Protein AF-A0A7X8WSH3-F1 (afdb_monomer_lite)

pLDDT: mean 83.94, std 14.26, range [41.41, 97.62]

Radius of gyration: 16.45 Å; chains: 1; bounding box: 31×40×49 Å

Sequence (171 aa):
MEGDFRTAYRELEAALPTQARGGSLRISLWAQAWLSRLQFVLGDWDTALDGALDGIRRAERAGIELIVALLEWTAREIQLWRGETPTDSLRPFAGTVEMRGYTAMRVPARMIRGVECKVNNDQEGGLAALMPLIETDPWTPDHASFWHWQPELIHALVAADRLDEAASLTE

Foldseek 3Di:
DPDDLVVLLVVLVVQADDVPDPDDLVSNLVSLLVNLVSCVVVVVLVSSLVSLVVSLVSCVVVVNPQSNLSSCLSNLLSCLVVVHDRDPSDDDLPPDCPPDHDLSNLVSSLSSQLSVCVSVVNLVSNLVSQVCVCVSQPDDPVDDDPDPRLVSNLVSCVSVVVNVVSVVSVD

Secondary structure (DSSP, 8-state):
----HHHHHHHHHHHS--TTS---HHHHHHHHHHHHHHHHHTT-HHHHHHHHHHHHHHHHHTT--TTHHHHHHHHHHHHHHTTPPPPTTS--STTTSTTT--HHHHHHHHHHHHHHHHHTT-HHHHHHHHTTHHHHS--BTTB--SS--HHHHHHHHHHTT-HHHHHHTT-

Structure (mmCIF, N/CA/C/O backbone):
data_AF-A0A7X8WSH3-F1
#
_entry.id   AF-A0A7X8WSH3-F1
#
loop_
_atom_site.group_PDB
_atom_site.id
_atom_site.type_symbol
_atom_site.label_atom_id
_atom_site.label_alt_id
_atom_site.label_comp_id
_atom_site.label_asym_id
_atom_site.label_entity_id
_atom_site.label_seq_id
_atom_site.pdbx_PDB_ins_code
_atom_site.Cartn_x
_atom_site.Cartn_y
_atom_site.Cartn_z
_atom_site.occupancy
_atom_site.B_iso_or_equiv
_atom_site.auth_seq_id
_atom_site.auth_comp_id
_atom_site.auth_asym_id
_atom_site.auth_atom_id
_atom_site.pdbx_PDB_model_num
ATOM 1 N N . MET A 1 1 ? 3.740 22.315 -5.244 1.00 41.41 1 MET A N 1
ATOM 2 C CA . MET A 1 1 ? 3.581 21.841 -6.633 1.00 41.41 1 MET A CA 1
ATOM 3 C C . MET A 1 1 ? 2.212 21.195 -6.688 1.00 41.41 1 MET A C 1
ATOM 5 O O . MET A 1 1 ? 2.059 20.124 -6.123 1.00 41.41 1 MET A O 1
ATOM 9 N N . GLU A 1 2 ? 1.201 21.885 -7.213 1.00 48.38 2 GLU A N 1
ATOM 10 C CA . GLU A 1 2 ? -0.112 21.261 -7.429 1.00 48.38 2 GLU A CA 1
ATOM 11 C C . GLU A 1 2 ? 0.049 20.226 -8.547 1.00 48.38 2 GLU A C 1
ATOM 13 O O . GLU A 1 2 ? 0.317 20.577 -9.695 1.00 48.38 2 GLU A O 1
ATOM 18 N N . GLY A 1 3 ? 0.014 18.944 -8.188 1.00 60.91 3 GLY A N 1
ATOM 19 C CA . GLY A 1 3 ? 0.117 17.843 -9.138 1.00 60.91 3 GLY A CA 1
ATOM 20 C C . GLY A 1 3 ? -1.269 17.427 -9.619 1.00 60.91 3 GLY A C 1
ATOM 21 O O . GLY A 1 3 ? -2.077 16.972 -8.820 1.00 60.91 3 GLY A O 1
ATOM 22 N N . ASP A 1 4 ? -1.535 17.561 -10.918 1.00 82.69 4 ASP A N 1
ATOM 23 C CA . ASP A 1 4 ? -2.703 16.956 -11.573 1.00 82.69 4 ASP A CA 1
ATOM 24 C C . ASP A 1 4 ? -2.402 15.480 -11.897 1.00 82.69 4 ASP A C 1
ATOM 26 O O . ASP A 1 4 ? -1.357 15.166 -12.485 1.00 82.69 4 ASP A O 1
ATOM 30 N N . PHE A 1 5 ? -3.329 14.577 -11.556 1.00 82.88 5 PHE A N 1
ATOM 31 C CA . PHE A 1 5 ? -3.260 13.147 -11.872 1.00 82.88 5 PHE A CA 1
ATOM 32 C C . PHE A 1 5 ? -2.984 12.881 -13.352 1.00 82.88 5 PHE A C 1
ATOM 34 O O . PHE A 1 5 ? -2.267 11.935 -13.678 1.00 82.88 5 PHE A O 1
ATOM 41 N N . ARG A 1 6 ? -3.477 13.732 -14.261 1.00 83.50 6 ARG A N 1
ATOM 42 C CA . ARG A 1 6 ? -3.213 13.587 -15.699 1.00 83.50 6 ARG A CA 1
ATOM 43 C C . ARG A 1 6 ? -1.735 13.749 -16.042 1.00 83.50 6 ARG A C 1
ATOM 45 O O . ARG A 1 6 ? -1.217 13.035 -16.900 1.00 83.50 6 ARG A O 1
ATOM 52 N N . THR A 1 7 ? -1.057 14.692 -15.393 1.00 85.94 7 THR A N 1
ATOM 53 C CA . THR A 1 7 ? 0.382 14.908 -15.580 1.00 85.94 7 THR A CA 1
ATOM 54 C C . THR A 1 7 ? 1.162 13.739 -14.992 1.00 85.94 7 THR A C 1
ATOM 56 O O . THR A 1 7 ? 2.007 13.177 -15.682 1.00 85.94 7 THR A O 1
ATOM 59 N N . ALA A 1 8 ? 0.818 13.304 -13.775 1.00 82.81 8 ALA A N 1
ATOM 60 C CA . ALA A 1 8 ? 1.446 12.142 -13.145 1.00 82.81 8 ALA A CA 1
ATOM 61 C C . ALA A 1 8 ? 1.315 10.875 -14.007 1.00 82.81 8 ALA A C 1
ATOM 63 O O . ALA A 1 8 ? 2.307 10.182 -14.224 1.00 82.81 8 ALA A O 1
ATOM 64 N N . TYR A 1 9 ? 0.124 10.618 -14.558 1.00 84.62 9 TYR A N 1
ATOM 65 C CA . TYR A 1 9 ? -0.128 9.487 -15.450 1.00 84.62 9 TYR A CA 1
ATOM 66 C C . TYR A 1 9 ? 0.818 9.502 -16.653 1.00 84.62 9 TYR A C 1
ATOM 68 O O . TYR A 1 9 ? 1.525 8.528 -16.899 1.00 84.62 9 TYR A O 1
ATOM 76 N N . ARG A 1 10 ? 0.877 10.631 -17.373 1.00 86.50 10 ARG A N 1
ATOM 77 C CA . ARG A 1 10 ? 1.703 10.769 -18.580 1.00 86.50 10 ARG A CA 1
ATOM 78 C C . ARG A 1 10 ? 3.192 10.583 -18.302 1.00 86.50 10 ARG A C 1
ATOM 80 O O . ARG A 1 10 ? 3.869 9.925 -19.085 1.00 86.50 10 ARG A O 1
ATOM 87 N N . GLU A 1 11 ? 3.699 11.162 -17.219 1.00 87.00 11 GLU A N 1
ATOM 88 C CA . GLU A 1 11 ? 5.119 11.061 -16.861 1.00 87.00 11 GLU A CA 1
ATOM 89 C C . GLU A 1 11 ? 5.502 9.630 -16.451 1.00 87.00 11 GLU A C 1
ATOM 91 O O . GLU A 1 11 ? 6.544 9.118 -16.865 1.00 87.00 11 GLU A O 1
ATOM 96 N N . LEU A 1 12 ? 4.642 8.947 -15.688 1.00 83.19 12 LEU A N 1
ATOM 97 C CA . LEU A 1 12 ? 4.868 7.560 -15.279 1.00 83.19 12 LEU A CA 1
ATOM 98 C C . LEU A 1 12 ? 4.783 6.593 -16.464 1.00 83.19 12 LEU A C 1
ATOM 100 O O . LEU A 1 12 ? 5.650 5.733 -16.616 1.00 83.19 12 LEU A O 1
ATOM 104 N N . GLU A 1 13 ? 3.786 6.762 -17.331 1.00 84.25 13 GLU A N 1
ATOM 105 C CA . GLU A 1 13 ? 3.637 5.973 -18.556 1.00 84.25 13 GLU A CA 1
ATOM 106 C C . GLU A 1 13 ? 4.843 6.160 -19.490 1.00 84.25 13 GLU A C 1
ATOM 108 O O . GLU A 1 13 ? 5.386 5.185 -20.008 1.00 84.25 13 GLU A O 1
ATOM 113 N N . ALA A 1 14 ? 5.344 7.392 -19.639 1.00 83.00 14 ALA A N 1
ATOM 114 C CA . ALA A 1 14 ? 6.527 7.684 -20.448 1.00 83.00 14 ALA A CA 1
ATOM 115 C C . ALA A 1 14 ? 7.826 7.058 -19.900 1.00 83.00 14 ALA A C 1
ATOM 117 O O . ALA A 1 14 ? 8.765 6.823 -20.667 1.00 83.00 14 ALA A O 1
ATOM 118 N N . ALA A 1 15 ? 7.893 6.789 -18.592 1.00 80.44 15 ALA A N 1
ATOM 119 C CA . ALA A 1 15 ? 9.028 6.141 -17.934 1.00 80.44 15 ALA A CA 1
ATOM 120 C C . ALA A 1 15 ? 9.000 4.601 -18.031 1.00 80.44 15 ALA A C 1
ATOM 122 O O . ALA A 1 15 ? 9.997 3.933 -17.706 1.00 80.44 15 ALA A O 1
ATOM 123 N N . LEU A 1 16 ? 7.895 4.014 -18.503 1.00 80.00 16 LEU A N 1
ATOM 124 C CA . LEU A 1 16 ? 7.860 2.600 -18.856 1.00 80.00 16 LEU A CA 1
ATOM 125 C C . LEU A 1 16 ? 8.790 2.330 -20.048 1.00 80.00 16 LEU A C 1
ATOM 127 O O . LEU A 1 16 ? 8.992 3.194 -20.907 1.00 80.00 16 LEU A O 1
ATOM 131 N N . PRO A 1 17 ? 9.400 1.135 -20.127 1.00 66.06 17 PRO A N 1
ATOM 132 C CA . PRO A 1 17 ? 10.312 0.839 -21.209 1.00 66.06 17 PRO A CA 1
ATOM 133 C C . PRO A 1 17 ? 9.498 0.720 -22.493 1.00 66.06 17 PRO A C 1
ATOM 135 O O . PRO A 1 17 ? 8.799 -0.264 -22.722 1.00 66.06 17 PRO A O 1
ATOM 138 N N . THR A 1 18 ? 9.630 1.709 -23.368 1.00 57.66 18 THR A N 1
ATOM 139 C CA . THR A 1 18 ? 9.356 1.503 -24.786 1.00 57.66 18 THR A CA 1
ATOM 140 C C . THR A 1 18 ? 10.467 0.604 -25.320 1.00 57.66 18 THR A C 1
ATOM 142 O O . THR A 1 18 ? 11.644 0.869 -25.075 1.00 57.66 18 THR A O 1
ATOM 145 N N . GLN A 1 19 ? 10.116 -0.471 -26.035 1.00 50.12 19 GLN A N 1
ATOM 146 C CA . GLN A 1 19 ? 11.048 -1.516 -26.506 1.00 50.12 19 GLN A CA 1
ATOM 147 C C . GLN A 1 19 ? 12.284 -0.995 -27.282 1.00 50.12 19 GLN A C 1
ATOM 149 O O . GLN A 1 19 ? 13.220 -1.747 -27.528 1.00 50.12 19 GLN A O 1
ATOM 154 N N . ALA A 1 20 ? 12.314 0.291 -27.645 1.00 50.66 20 ALA A N 1
ATOM 155 C CA . ALA A 1 20 ? 13.386 0.953 -28.378 1.00 50.66 20 ALA A CA 1
ATOM 156 C C . ALA A 1 20 ? 14.474 1.629 -27.513 1.00 50.66 20 ALA A C 1
ATOM 158 O O . ALA A 1 20 ? 15.491 2.053 -28.061 1.00 50.66 20 ALA A O 1
ATOM 159 N N . ARG A 1 21 ? 14.301 1.783 -26.193 1.00 53.81 21 ARG A N 1
ATOM 160 C CA . ARG A 1 21 ? 15.271 2.500 -25.341 1.00 53.81 21 ARG A CA 1
ATOM 161 C C . ARG A 1 21 ? 15.810 1.573 -24.258 1.00 53.81 21 ARG A C 1
ATOM 163 O O . ARG A 1 21 ? 15.058 1.127 -23.400 1.00 53.81 21 ARG A O 1
ATOM 170 N N . GLY A 1 22 ? 17.116 1.300 -24.293 1.00 56.16 22 GLY A N 1
ATOM 171 C CA . GLY A 1 22 ? 17.851 0.542 -23.271 1.00 56.16 22 GLY A CA 1
ATOM 172 C C . GLY A 1 22 ? 17.875 1.256 -21.914 1.00 56.16 22 GLY A C 1
ATOM 173 O O . GLY A 1 22 ? 18.902 1.787 -21.505 1.00 56.16 22 GLY A O 1
ATOM 174 N N . GLY A 1 23 ? 16.720 1.323 -21.251 1.00 69.88 23 GLY A N 1
ATOM 175 C CA . GLY A 1 23 ? 16.517 1.977 -19.965 1.00 69.88 23 GLY A CA 1
ATOM 176 C C . GLY A 1 23 ? 16.807 1.068 -18.770 1.00 69.88 23 GLY A C 1
ATOM 177 O O . GLY A 1 23 ? 16.869 -0.156 -18.875 1.00 69.88 23 GLY A O 1
ATOM 178 N N . SER A 1 24 ? 16.966 1.686 -17.598 1.00 86.00 24 SER A N 1
ATOM 179 C CA . SER A 1 24 ? 17.120 0.968 -16.331 1.00 86.00 24 SER A CA 1
ATOM 180 C C . SER A 1 24 ? 15.820 0.256 -15.962 1.00 86.00 24 SER A C 1
ATOM 182 O O . SER A 1 24 ? 14.828 0.907 -15.632 1.00 86.00 24 SER A O 1
ATOM 184 N N . LEU A 1 25 ? 15.849 -1.081 -15.928 1.00 88.50 25 LEU A N 1
ATOM 185 C CA . LEU A 1 25 ? 14.708 -1.894 -15.498 1.00 88.50 25 LEU A CA 1
ATOM 186 C C . LEU A 1 25 ? 14.182 -1.467 -14.118 1.00 88.50 25 LEU A C 1
ATOM 188 O O . LEU A 1 25 ? 12.974 -1.423 -13.922 1.00 88.50 25 LEU A O 1
ATOM 192 N N . ARG A 1 26 ? 15.062 -1.080 -13.183 1.00 88.62 26 ARG A N 1
ATOM 193 C CA . ARG A 1 26 ? 14.649 -0.587 -11.856 1.00 88.62 26 ARG A CA 1
ATOM 194 C C . ARG A 1 26 ? 13.810 0.689 -11.934 1.00 88.62 26 ARG A C 1
ATOM 196 O O . ARG A 1 26 ? 12.823 0.788 -11.217 1.00 88.62 26 ARG A O 1
ATOM 203 N N . ILE A 1 27 ? 14.183 1.637 -12.799 1.00 88.69 27 ILE A N 1
ATOM 204 C CA . ILE A 1 27 ? 13.420 2.885 -12.987 1.00 88.69 27 ILE A CA 1
ATOM 205 C C . ILE A 1 27 ? 12.049 2.557 -13.574 1.00 88.69 27 ILE A C 1
ATOM 207 O O . ILE A 1 27 ? 11.034 3.022 -13.069 1.00 88.69 27 ILE A O 1
ATOM 211 N N . SER A 1 28 ? 12.014 1.694 -14.587 1.00 91.00 28 SER A N 1
ATOM 212 C CA . SER A 1 28 ? 10.761 1.260 -15.197 1.00 91.00 28 SER A CA 1
ATOM 213 C C . SER A 1 28 ? 9.847 0.505 -14.232 1.00 91.00 28 SER A C 1
ATOM 215 O O . SER A 1 28 ? 8.640 0.696 -14.279 1.00 91.00 28 SER A O 1
ATOM 217 N N . LEU A 1 29 ? 10.393 -0.332 -13.346 1.00 92.81 29 LEU A N 1
ATOM 218 C CA . LEU A 1 29 ? 9.607 -1.020 -12.316 1.00 92.81 29 LEU A CA 1
ATOM 219 C C . LEU A 1 29 ? 9.068 -0.041 -11.267 1.00 92.81 29 LEU A C 1
ATOM 221 O O . LEU A 1 29 ? 7.933 -0.190 -10.830 1.00 92.81 29 LEU A O 1
ATOM 225 N N . TRP A 1 30 ? 9.847 0.981 -10.903 1.00 93.25 30 TRP A N 1
ATOM 226 C CA . TRP A 1 30 ? 9.383 2.052 -10.020 1.00 93.25 30 TRP A CA 1
ATOM 227 C C . TRP A 1 30 ? 8.219 2.828 -10.639 1.00 93.25 30 TRP A C 1
ATOM 229 O O . TRP A 1 30 ? 7.189 3.013 -9.995 1.00 93.25 30 TRP A O 1
ATOM 239 N N . ALA A 1 31 ? 8.355 3.219 -11.908 1.00 93.50 31 ALA A N 1
ATOM 240 C CA . ALA A 1 31 ? 7.292 3.880 -12.655 1.00 93.50 31 ALA A CA 1
ATOM 241 C C . ALA A 1 31 ? 6.042 2.996 -12.770 1.00 93.50 31 ALA A C 1
ATOM 243 O O . ALA A 1 31 ? 4.943 3.467 -12.495 1.00 93.50 31 ALA A O 1
ATOM 244 N N . GLN A 1 32 ? 6.209 1.706 -13.085 1.00 95.50 32 GLN A N 1
ATOM 245 C CA . GLN A 1 32 ? 5.106 0.745 -13.158 1.00 95.50 32 GLN A CA 1
ATOM 246 C C . GLN A 1 32 ? 4.350 0.636 -11.834 1.00 95.50 32 GLN A C 1
ATOM 248 O O . GLN A 1 32 ? 3.121 0.614 -11.835 1.00 95.50 32 GLN A O 1
ATOM 253 N N . ALA A 1 33 ? 5.058 0.583 -10.707 1.00 94.88 33 ALA A N 1
ATOM 254 C CA . ALA A 1 33 ? 4.427 0.434 -9.403 1.00 94.88 33 ALA A CA 1
ATOM 255 C C . ALA A 1 33 ? 3.556 1.650 -9.043 1.00 94.88 33 ALA A C 1
ATOM 257 O O . ALA A 1 33 ? 2.399 1.490 -8.654 1.00 94.88 33 ALA A O 1
ATOM 258 N N . TRP A 1 34 ? 4.064 2.866 -9.265 1.00 95.25 34 TRP A N 1
ATOM 259 C CA . TRP A 1 34 ? 3.291 4.093 -9.044 1.00 95.25 34 TRP A CA 1
ATOM 260 C C . TRP A 1 34 ? 2.183 4.303 -10.072 1.00 95.25 34 TRP A C 1
ATOM 262 O O . TRP A 1 34 ? 1.112 4.779 -9.703 1.00 95.25 34 TRP A O 1
ATOM 272 N N . LEU A 1 35 ? 2.395 3.917 -11.334 1.00 96.00 35 LEU A N 1
ATOM 273 C CA . LEU A 1 35 ? 1.350 3.973 -12.356 1.00 96.00 35 LEU A CA 1
ATOM 274 C C . LEU A 1 35 ? 0.187 3.053 -11.989 1.00 96.00 35 LEU A C 1
ATOM 276 O O . LEU A 1 35 ? -0.961 3.478 -12.047 1.00 96.00 35 LEU A O 1
ATOM 280 N N . SER A 1 36 ? 0.494 1.838 -11.532 1.00 96.88 36 SER A N 1
ATOM 281 C CA . SER A 1 36 ? -0.518 0.883 -11.072 1.00 96.88 36 SER A CA 1
ATOM 282 C C . SER A 1 36 ? -1.289 1.453 -9.876 1.00 96.88 36 SER A C 1
ATOM 284 O O . SER A 1 36 ? -2.516 1.394 -9.845 1.00 96.88 36 SER A O 1
ATOM 286 N N . ARG A 1 37 ? -0.598 2.097 -8.920 1.00 94.94 37 ARG A N 1
ATOM 287 C CA . ARG A 1 37 ? -1.257 2.766 -7.786 1.00 94.94 37 ARG A CA 1
ATOM 288 C C . ARG A 1 37 ? -2.170 3.908 -8.235 1.00 94.94 37 ARG A C 1
ATOM 290 O O . ARG A 1 37 ? -3.271 4.049 -7.711 1.00 94.94 37 ARG A O 1
ATOM 297 N N . LEU A 1 38 ? -1.730 4.708 -9.203 1.00 95.06 38 LEU A N 1
ATOM 298 C CA . LEU A 1 38 ? -2.521 5.796 -9.770 1.00 95.06 38 LEU A CA 1
ATOM 299 C C . LEU A 1 38 ? -3.769 5.269 -10.490 1.00 95.06 38 LEU A C 1
ATOM 301 O O . LEU A 1 38 ? -4.861 5.769 -10.250 1.00 95.06 38 LEU A O 1
ATOM 305 N N . GLN A 1 39 ? -3.621 4.241 -11.325 1.00 96.25 39 GLN A N 1
ATOM 306 C CA . GLN A 1 39 ? -4.734 3.579 -12.014 1.00 96.25 39 GLN A CA 1
ATOM 307 C C . GLN A 1 39 ? -5.752 3.016 -11.016 1.00 96.25 39 GLN A C 1
ATOM 309 O O . GLN A 1 39 ? -6.949 3.242 -11.177 1.00 96.25 39 GLN A O 1
ATOM 314 N N . PHE A 1 40 ? -5.283 2.391 -9.931 1.00 95.88 40 PHE A N 1
ATOM 315 C CA . PHE A 1 40 ? -6.137 1.915 -8.842 1.00 95.88 40 PHE A CA 1
ATOM 316 C C . PHE A 1 40 ? -6.963 3.045 -8.209 1.00 95.88 40 PHE A C 1
ATOM 318 O O . PHE A 1 40 ? -8.183 2.920 -8.098 1.00 95.88 40 PHE A O 1
ATOM 325 N N . VAL A 1 41 ? -6.326 4.168 -7.852 1.00 92.94 41 VAL A N 1
ATOM 326 C CA . VAL A 1 41 ? -7.008 5.339 -7.264 1.00 92.94 41 VAL A CA 1
ATOM 327 C C . VAL A 1 41 ? -7.997 5.980 -8.247 1.00 92.94 41 VAL A C 1
ATOM 329 O O . VAL A 1 41 ? -9.041 6.474 -7.828 1.00 92.94 41 VAL A O 1
ATOM 332 N N . LEU A 1 42 ? -7.709 5.942 -9.551 1.00 94.75 42 LEU A N 1
ATOM 333 C CA . LEU A 1 42 ? -8.611 6.423 -10.606 1.00 94.75 42 LEU A CA 1
ATOM 334 C C . LEU A 1 42 ? -9.751 5.440 -10.939 1.00 94.75 42 LEU A C 1
ATOM 336 O O . LEU A 1 42 ? -10.622 5.779 -11.737 1.00 94.75 42 LEU A O 1
ATOM 340 N N . GLY A 1 43 ? -9.768 4.249 -10.331 1.00 95.81 43 GLY A N 1
ATOM 341 C CA . GLY A 1 43 ? -10.812 3.236 -10.515 1.00 95.81 43 GLY A CA 1
ATOM 342 C C . GLY A 1 43 ? -10.564 2.237 -11.650 1.00 95.81 43 GLY A C 1
ATOM 343 O O . GLY A 1 43 ? -11.392 1.357 -11.866 1.00 95.81 43 GLY A O 1
ATOM 344 N N . ASP A 1 44 ? -9.428 2.313 -12.346 1.00 96.94 44 ASP A N 1
ATOM 345 C CA . ASP A 1 44 ? -9.043 1.359 -13.393 1.00 96.94 44 ASP A CA 1
ATOM 346 C C . ASP A 1 44 ? -8.316 0.149 -12.784 1.00 96.94 44 ASP A C 1
ATOM 348 O O . ASP A 1 44 ? -7.093 0.002 -12.854 1.00 96.94 44 ASP A O 1
ATOM 352 N N . TRP A 1 45 ? -9.084 -0.689 -12.086 1.00 97.00 45 TRP A N 1
ATOM 353 C CA . TRP A 1 45 ? -8.540 -1.788 -11.285 1.00 97.00 45 TRP A CA 1
ATOM 354 C C . TRP A 1 45 ? -7.955 -2.919 -12.132 1.00 97.00 45 TRP A C 1
ATOM 356 O O . TRP A 1 45 ? -6.970 -3.521 -11.715 1.00 97.00 45 TRP A O 1
ATOM 366 N N . ASP A 1 46 ? -8.525 -3.207 -13.303 1.00 97.25 46 ASP A N 1
ATOM 367 C CA . ASP A 1 46 ? -8.011 -4.273 -14.172 1.00 97.25 46 ASP A CA 1
ATOM 368 C C . ASP A 1 46 ? -6.632 -3.904 -14.726 1.00 97.25 46 ASP A C 1
ATOM 370 O O . ASP A 1 46 ? -5.679 -4.667 -14.561 1.00 97.25 46 ASP A O 1
ATOM 374 N N . THR A 1 47 ? -6.480 -2.691 -15.270 1.00 96.88 47 THR A N 1
ATOM 375 C CA . THR A 1 47 ? -5.182 -2.217 -15.771 1.00 96.88 47 THR A CA 1
ATOM 376 C C . THR A 1 47 ? -4.152 -2.110 -14.646 1.00 96.88 47 THR A C 1
ATOM 378 O O . THR A 1 47 ? -2.995 -2.503 -14.823 1.00 96.88 47 THR A O 1
ATOM 381 N N . ALA A 1 48 ? -4.566 -1.630 -13.468 1.00 97.62 48 ALA A N 1
ATOM 382 C CA . ALA A 1 48 ? -3.702 -1.552 -12.293 1.00 97.62 48 ALA A CA 1
ATOM 383 C C . ALA A 1 48 ? -3.193 -2.932 -11.852 1.00 97.62 48 ALA A C 1
ATOM 385 O O . ALA A 1 48 ? -2.003 -3.094 -11.566 1.00 97.62 48 ALA A O 1
ATOM 386 N N . LEU A 1 49 ? -4.080 -3.930 -11.798 1.00 96.19 49 LEU A N 1
ATOM 387 C CA . LEU A 1 49 ? -3.734 -5.291 -11.399 1.00 96.19 49 LEU A CA 1
ATOM 388 C C . LEU A 1 49 ? -2.798 -5.944 -12.420 1.00 96.19 49 LEU A C 1
ATOM 390 O O . LEU A 1 49 ? -1.748 -6.465 -12.037 1.00 96.19 49 LEU A O 1
ATOM 394 N N . ASP A 1 50 ? -3.126 -5.863 -13.709 1.00 95.94 50 ASP A N 1
ATOM 395 C CA . ASP A 1 50 ? -2.304 -6.420 -14.786 1.00 95.94 50 ASP A CA 1
ATOM 396 C C . ASP A 1 50 ? -0.898 -5.810 -14.797 1.00 95.94 50 ASP A C 1
ATOM 398 O O . ASP A 1 50 ? 0.104 -6.532 -14.879 1.00 95.94 50 ASP A O 1
ATOM 402 N N . GLY A 1 51 ? -0.812 -4.485 -14.651 1.00 95.88 51 GLY A N 1
ATOM 403 C CA . GLY A 1 51 ? 0.445 -3.749 -14.590 1.00 95.88 51 GLY A CA 1
ATOM 404 C C . GLY A 1 51 ? 1.304 -4.120 -13.380 1.00 95.88 51 GLY A C 1
ATOM 405 O O . GLY A 1 51 ? 2.513 -4.342 -13.516 1.00 95.88 51 GLY A O 1
ATOM 406 N N . ALA A 1 52 ? 0.694 -4.234 -12.199 1.00 95.69 52 ALA A N 1
ATOM 407 C CA . ALA A 1 52 ? 1.391 -4.635 -10.982 1.00 95.69 52 ALA A CA 1
ATOM 408 C C . ALA A 1 52 ? 1.918 -6.076 -11.081 1.00 95.69 52 ALA A C 1
ATOM 410 O O . ALA A 1 52 ? 3.097 -6.321 -10.810 1.00 95.69 52 ALA A O 1
ATOM 411 N N . LEU A 1 53 ? 1.088 -7.021 -11.538 1.00 94.00 53 LEU A N 1
ATOM 412 C CA . LEU A 1 53 ? 1.475 -8.425 -11.711 1.00 94.00 53 LEU A CA 1
ATOM 413 C C . LEU A 1 53 ? 2.562 -8.601 -12.781 1.00 94.00 53 LEU A C 1
ATOM 415 O O . LEU A 1 53 ? 3.466 -9.422 -12.607 1.00 94.00 53 LEU A O 1
ATOM 419 N N . ASP A 1 54 ? 2.521 -7.837 -13.877 1.00 94.38 54 ASP A N 1
ATOM 420 C CA . ASP A 1 54 ? 3.609 -7.826 -14.862 1.00 94.38 54 ASP A CA 1
ATOM 421 C C . ASP A 1 54 ? 4.922 -7.312 -14.271 1.00 94.38 54 ASP A C 1
ATOM 423 O O . ASP A 1 54 ? 5.974 -7.940 -14.438 1.00 94.38 54 ASP A O 1
ATOM 427 N N . GLY A 1 55 ? 4.856 -6.213 -13.517 1.00 93.56 55 GLY A N 1
ATOM 428 C CA . GLY A 1 55 ? 6.001 -5.672 -12.797 1.00 93.56 55 GLY A CA 1
ATOM 429 C C . GLY A 1 55 ? 6.619 -6.691 -11.840 1.00 93.56 55 GLY A C 1
ATOM 430 O O . GLY A 1 55 ? 7.840 -6.855 -11.853 1.00 93.56 55 GLY A O 1
ATOM 431 N N . ILE A 1 56 ? 5.803 -7.420 -11.067 1.00 92.62 56 ILE A N 1
ATOM 432 C CA . ILE A 1 56 ? 6.270 -8.463 -10.135 1.00 92.62 56 ILE A CA 1
ATOM 433 C C . ILE A 1 56 ? 7.035 -9.543 -10.900 1.00 92.62 56 ILE A C 1
ATOM 435 O O . ILE A 1 56 ? 8.210 -9.775 -10.618 1.00 92.62 56 ILE A O 1
ATOM 439 N N . ARG A 1 57 ? 6.436 -10.117 -11.955 1.00 92.00 57 ARG A N 1
ATOM 440 C CA . ARG A 1 57 ? 7.089 -11.154 -12.778 1.00 92.00 57 ARG A CA 1
ATOM 441 C C . ARG A 1 57 ? 8.422 -10.683 -13.361 1.00 92.00 57 ARG A C 1
ATOM 443 O O . ARG A 1 57 ? 9.371 -11.460 -13.469 1.00 92.00 57 ARG A O 1
ATOM 450 N N . ARG A 1 58 ? 8.513 -9.419 -13.781 1.00 92.69 58 ARG A N 1
ATOM 451 C CA . ARG A 1 58 ? 9.747 -8.828 -14.328 1.00 92.69 58 ARG A CA 1
ATOM 452 C C . ARG A 1 58 ? 10.803 -8.593 -13.251 1.00 92.69 58 ARG A C 1
ATOM 454 O O . ARG A 1 58 ? 11.980 -8.832 -13.516 1.00 92.69 58 ARG A O 1
ATOM 461 N N . ALA A 1 59 ? 10.397 -8.143 -12.068 1.00 90.44 59 ALA A N 1
ATOM 462 C CA . ALA A 1 59 ? 11.277 -7.952 -10.921 1.00 90.44 59 ALA A CA 1
ATOM 463 C C . ALA A 1 59 ? 11.869 -9.291 -10.451 1.00 90.44 59 ALA A C 1
ATOM 465 O O . ALA A 1 59 ? 13.086 -9.398 -10.308 1.00 90.44 59 ALA A O 1
ATOM 466 N N . GLU A 1 60 ? 11.037 -10.327 -10.324 1.00 89.19 60 GLU A N 1
ATOM 467 C CA . GLU A 1 60 ? 11.442 -11.687 -9.947 1.00 89.19 60 GLU A CA 1
ATOM 468 C C . GLU A 1 60 ? 12.441 -12.288 -10.938 1.00 89.19 60 GLU A C 1
ATOM 470 O O . GLU A 1 60 ? 13.521 -12.724 -10.542 1.00 89.19 60 GLU A O 1
ATOM 475 N N . ARG A 1 61 ? 12.135 -12.246 -12.244 1.00 90.62 61 ARG A N 1
ATOM 476 C CA . ARG A 1 61 ? 13.042 -12.742 -13.299 1.00 90.62 61 ARG A CA 1
ATOM 477 C C . ARG A 1 61 ? 14.403 -12.048 -13.286 1.00 90.62 61 ARG A C 1
ATOM 479 O O . ARG A 1 61 ? 15.392 -12.652 -13.689 1.00 90.62 61 ARG A O 1
ATOM 486 N N . ALA A 1 62 ? 14.449 -10.789 -12.859 1.00 89.88 62 ALA A N 1
ATOM 487 C CA . ALA A 1 62 ? 15.670 -9.996 -12.781 1.00 89.88 62 ALA A CA 1
ATOM 488 C C . ALA A 1 62 ? 16.359 -10.044 -11.403 1.00 89.88 62 ALA A C 1
ATOM 490 O O . ALA A 1 62 ? 17.405 -9.416 -11.241 1.00 89.88 62 ALA A O 1
ATOM 491 N N . GLY A 1 63 ? 15.788 -10.739 -10.410 1.00 87.88 63 GLY A N 1
ATOM 492 C CA . GLY A 1 63 ? 16.306 -10.780 -9.038 1.00 87.88 63 GLY A CA 1
ATOM 493 C C . GLY A 1 63 ? 16.253 -9.431 -8.307 1.00 87.88 63 GLY A C 1
ATOM 494 O O . GLY A 1 63 ? 17.097 -9.155 -7.456 1.00 87.88 63 GLY A O 1
ATOM 495 N N . ILE A 1 64 ? 15.308 -8.553 -8.656 1.00 87.88 64 ILE A N 1
ATOM 496 C CA . ILE A 1 64 ? 15.152 -7.222 -8.053 1.00 87.88 64 ILE A CA 1
ATOM 497 C C . ILE A 1 64 ? 14.098 -7.295 -6.947 1.00 87.88 64 ILE A C 1
ATOM 499 O O . ILE A 1 64 ? 12.910 -7.199 -7.221 1.00 87.88 64 ILE A O 1
ATOM 503 N N . GLU A 1 65 ? 14.524 -7.393 -5.690 1.00 84.88 65 GLU A N 1
ATOM 504 C CA . GLU A 1 65 ? 13.595 -7.517 -4.552 1.00 84.88 65 GLU A CA 1
ATOM 505 C C . GLU A 1 65 ? 13.035 -6.172 -4.063 1.00 84.88 65 GLU A C 1
ATOM 507 O O . GLU A 1 65 ? 11.901 -6.099 -3.597 1.00 84.88 65 GLU A O 1
ATOM 512 N N . LEU A 1 66 ? 13.815 -5.091 -4.196 1.00 83.94 66 LEU A N 1
ATOM 513 C CA . LEU A 1 66 ? 13.520 -3.779 -3.597 1.00 83.94 66 LEU A CA 1
ATOM 514 C C . LEU A 1 66 ? 12.124 -3.240 -3.941 1.00 83.94 66 LEU A C 1
ATOM 516 O O . LEU A 1 66 ? 11.508 -2.563 -3.125 1.00 83.94 66 LEU A O 1
ATOM 520 N N . ILE A 1 67 ? 11.660 -3.500 -5.164 1.00 87.62 67 ILE A N 1
ATOM 521 C CA . ILE A 1 67 ? 10.435 -2.911 -5.711 1.00 87.62 67 ILE A CA 1
ATOM 522 C C . ILE A 1 67 ? 9.211 -3.814 -5.579 1.00 87.62 67 ILE A C 1
ATOM 524 O O . ILE A 1 67 ? 8.093 -3.360 -5.809 1.00 87.62 67 ILE A O 1
ATOM 528 N N . VAL A 1 68 ? 9.418 -5.080 -5.206 1.00 89.25 68 VAL A N 1
ATOM 529 C CA . VAL A 1 68 ? 8.363 -6.097 -5.192 1.00 89.25 68 VAL A CA 1
ATOM 530 C C . VAL A 1 68 ? 7.246 -5.673 -4.248 1.00 89.25 68 VAL A C 1
ATOM 532 O O . VAL A 1 68 ? 6.124 -5.523 -4.706 1.00 89.25 68 VAL A O 1
ATOM 535 N N . ALA A 1 69 ? 7.559 -5.314 -2.999 1.00 88.31 69 ALA A N 1
ATOM 536 C CA . ALA A 1 69 ? 6.550 -4.896 -2.021 1.00 88.31 69 ALA A CA 1
ATOM 537 C C . ALA A 1 69 ? 5.671 -3.720 -2.499 1.00 88.31 69 ALA A C 1
ATOM 539 O O . ALA A 1 69 ? 4.483 -3.663 -2.189 1.00 88.31 69 ALA A O 1
ATOM 540 N N . LEU A 1 70 ? 6.232 -2.781 -3.272 1.00 91.00 70 LEU A N 1
ATOM 541 C CA . LEU A 1 70 ? 5.466 -1.654 -3.812 1.00 91.00 70 LEU A CA 1
ATOM 542 C C . LEU A 1 70 ? 4.475 -2.092 -4.899 1.00 91.00 70 LEU A C 1
ATOM 544 O O . LEU A 1 70 ? 3.355 -1.588 -4.949 1.00 91.00 70 LEU A O 1
ATOM 548 N N . LEU A 1 71 ? 4.878 -3.030 -5.757 1.00 93.50 71 LEU A N 1
ATOM 549 C CA . LEU A 1 71 ? 3.998 -3.620 -6.766 1.00 93.50 71 LEU A CA 1
ATOM 550 C C . LEU A 1 71 ? 2.932 -4.509 -6.115 1.00 93.50 71 LEU A C 1
ATOM 552 O O . LEU A 1 71 ? 1.752 -4.413 -6.452 1.00 93.50 71 LEU A O 1
ATOM 556 N N . GLU A 1 72 ? 3.341 -5.330 -5.147 1.00 91.56 72 GLU A N 1
ATOM 557 C CA . GLU A 1 72 ? 2.455 -6.217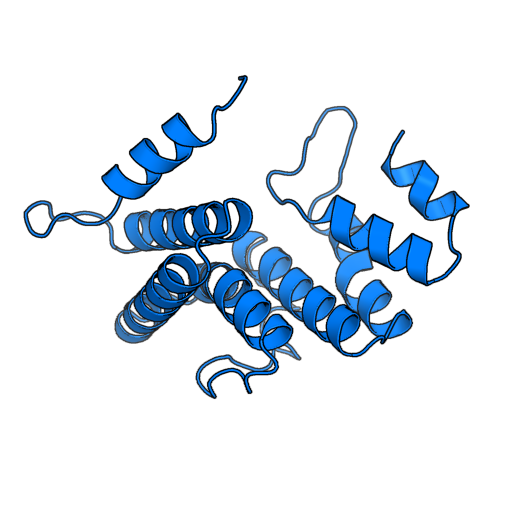 -4.394 1.00 91.56 72 GLU A CA 1
ATOM 558 C C . GLU A 1 72 ? 1.364 -5.443 -3.668 1.00 91.56 72 GLU A C 1
ATOM 560 O O . GLU A 1 72 ? 0.243 -5.931 -3.598 1.00 91.56 72 GLU A O 1
ATOM 565 N N . TRP A 1 73 ? 1.643 -4.232 -3.180 1.00 92.50 73 TRP A N 1
ATOM 566 C CA . TRP A 1 73 ? 0.642 -3.443 -2.468 1.00 92.50 73 TRP A CA 1
ATOM 567 C C . TRP A 1 73 ? -0.612 -3.206 -3.307 1.00 92.50 73 TRP A C 1
ATOM 569 O O . TRP A 1 73 ? -1.716 -3.500 -2.852 1.00 92.50 73 TRP A O 1
ATOM 579 N N . THR A 1 74 ? -0.454 -2.756 -4.550 1.00 95.06 74 THR A N 1
ATOM 580 C CA . THR A 1 74 ? -1.610 -2.515 -5.425 1.00 95.06 74 THR A CA 1
ATOM 581 C C . THR A 1 74 ? -2.296 -3.822 -5.816 1.00 95.06 74 THR A C 1
ATOM 583 O O . THR A 1 74 ? -3.515 -3.925 -5.704 1.00 95.06 74 THR A O 1
ATOM 586 N N . ALA A 1 75 ? -1.526 -4.837 -6.224 1.00 94.75 75 ALA A N 1
ATOM 587 C CA . ALA A 1 75 ? -2.091 -6.120 -6.640 1.00 94.75 75 ALA A CA 1
ATOM 588 C C . ALA A 1 75 ? -2.895 -6.782 -5.510 1.00 94.75 75 ALA A C 1
ATOM 590 O O . ALA A 1 75 ? -4.038 -7.192 -5.704 1.00 94.75 75 ALA A O 1
ATOM 591 N N . ARG A 1 76 ? -2.316 -6.825 -4.307 1.00 90.81 76 ARG A N 1
ATOM 592 C CA . ARG A 1 76 ? -2.913 -7.445 -3.127 1.00 90.81 76 ARG A CA 1
ATOM 593 C C . ARG A 1 76 ? -4.142 -6.689 -2.654 1.00 90.81 76 ARG A C 1
ATOM 595 O O . ARG A 1 76 ? -5.125 -7.328 -2.302 1.00 90.81 76 ARG A O 1
ATOM 602 N N . GLU A 1 77 ? -4.108 -5.359 -2.658 1.00 93.25 77 GLU A N 1
ATOM 603 C CA . GLU A 1 77 ? -5.267 -4.557 -2.273 1.00 93.25 77 GLU A CA 1
ATOM 604 C C . GLU A 1 77 ? -6.462 -4.822 -3.197 1.00 93.25 77 GLU A C 1
ATOM 606 O O . GLU A 1 77 ? -7.556 -5.095 -2.708 1.00 93.25 77 GLU A O 1
ATOM 611 N N . ILE A 1 78 ? -6.246 -4.859 -4.514 1.00 95.44 78 ILE A N 1
ATOM 612 C CA . ILE A 1 78 ? -7.302 -5.185 -5.483 1.00 95.44 78 ILE A CA 1
ATOM 613 C C . ILE A 1 78 ? -7.833 -6.605 -5.261 1.00 95.44 78 ILE A C 1
ATOM 615 O O . ILE A 1 78 ? -9.044 -6.795 -5.164 1.00 95.44 78 ILE A O 1
ATOM 619 N N . GLN A 1 79 ? -6.944 -7.595 -5.147 1.00 93.12 79 GLN A N 1
ATOM 620 C CA . GLN A 1 79 ? -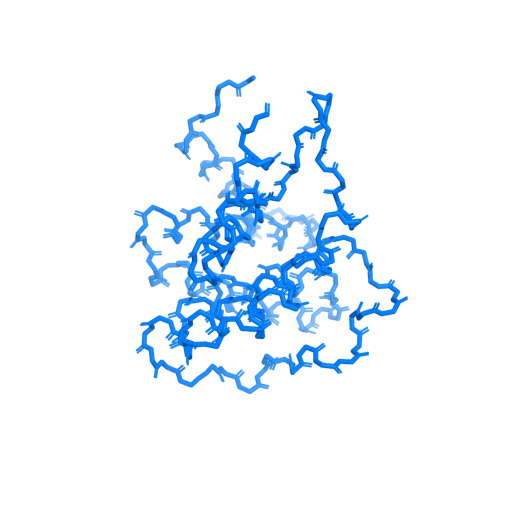7.333 -8.996 -4.958 1.00 93.12 79 GLN A CA 1
ATOM 621 C C . GLN A 1 79 ? -8.150 -9.191 -3.674 1.00 93.12 79 GLN A C 1
ATOM 623 O O . GLN A 1 79 ? -9.211 -9.812 -3.710 1.00 93.12 79 GLN A O 1
ATOM 628 N N . LEU A 1 80 ? -7.715 -8.599 -2.557 1.00 92.00 80 LEU A N 1
ATOM 629 C CA . LEU A 1 80 ? -8.433 -8.672 -1.282 1.00 92.00 80 LEU A CA 1
ATOM 630 C C . LEU A 1 80 ? -9.827 -8.041 -1.377 1.00 92.00 80 LEU A C 1
ATOM 632 O O . LEU A 1 80 ? -10.796 -8.649 -0.929 1.00 92.00 80 LEU A O 1
ATOM 636 N N . TRP A 1 81 ? -9.956 -6.868 -2.003 1.00 93.81 81 TRP A N 1
ATOM 637 C CA . TRP A 1 81 ? -11.260 -6.221 -2.186 1.00 93.81 81 TRP A CA 1
ATOM 638 C C . TRP A 1 81 ? -12.191 -6.976 -3.138 1.00 93.81 81 TRP A C 1
ATOM 640 O O . TRP A 1 81 ? -13.409 -6.908 -2.980 1.00 93.81 81 TRP A O 1
ATOM 650 N N . ARG A 1 82 ? -11.642 -7.727 -4.099 1.00 94.50 82 ARG A N 1
ATOM 651 C CA . ARG A 1 82 ? -12.409 -8.623 -4.979 1.00 94.50 82 ARG A CA 1
ATOM 652 C C . ARG A 1 82 ? -12.781 -9.955 -4.322 1.00 94.50 82 ARG A C 1
ATOM 654 O O . ARG A 1 82 ? -13.524 -10.731 -4.919 1.00 94.50 82 ARG A O 1
ATOM 661 N N . GLY A 1 83 ? -12.281 -10.238 -3.116 1.00 91.00 83 GLY A N 1
ATOM 662 C CA . GLY A 1 83 ? -12.409 -11.555 -2.489 1.00 91.00 83 GLY A CA 1
ATOM 663 C C . GLY A 1 83 ? -11.634 -12.648 -3.235 1.00 91.00 83 GLY A C 1
ATOM 664 O O . GLY A 1 83 ? -11.919 -13.834 -3.074 1.00 91.00 83 GLY A O 1
ATOM 665 N N . GLU A 1 84 ? -10.670 -12.261 -4.071 1.00 89.25 84 GLU A N 1
ATOM 666 C CA . GLU A 1 84 ? -9.776 -13.185 -4.754 1.00 89.25 84 GLU A CA 1
ATOM 667 C C . GLU A 1 84 ? -8.730 -13.700 -3.767 1.00 89.25 84 GLU A C 1
ATOM 669 O O . GLU A 1 84 ? -8.221 -12.962 -2.921 1.00 89.25 84 GLU A O 1
ATOM 674 N N . THR A 1 85 ? -8.378 -14.981 -3.888 1.00 76.50 85 THR A N 1
ATOM 675 C CA . THR A 1 85 ? -7.225 -15.506 -3.157 1.00 76.50 85 THR A CA 1
ATOM 676 C C . THR A 1 85 ? -5.976 -14.973 -3.839 1.00 76.50 85 THR A C 1
ATOM 678 O O . THR A 1 85 ? -5.784 -15.236 -5.029 1.00 76.50 85 THR A O 1
ATOM 681 N N . PRO A 1 86 ? -5.130 -14.217 -3.137 1.00 65.81 86 PRO A N 1
ATOM 682 C CA . PRO A 1 86 ? -4.002 -13.601 -3.807 1.00 65.81 86 PRO A CA 1
ATOM 683 C C . PRO A 1 86 ? -2.989 -14.665 -4.219 1.00 65.81 86 PRO A C 1
ATOM 685 O O . PRO A 1 86 ? -2.802 -15.665 -3.526 1.00 65.81 86 PRO A O 1
ATOM 688 N N . THR A 1 87 ? -2.340 -14.443 -5.353 1.00 59.19 87 THR A N 1
ATOM 689 C CA . THR A 1 87 ? -1.462 -15.426 -5.990 1.00 59.19 87 THR A CA 1
ATOM 690 C C . THR A 1 87 ? -0.317 -15.853 -5.059 1.00 59.19 87 THR A C 1
ATOM 692 O O . THR A 1 87 ? 0.304 -15.003 -4.423 1.00 59.19 87 THR A O 1
ATOM 695 N N . ASP A 1 88 ? 0.022 -17.149 -5.038 1.00 52.47 88 ASP A N 1
ATOM 696 C CA . ASP A 1 88 ? 1.102 -17.744 -4.217 1.00 52.47 88 ASP A CA 1
ATOM 697 C C . ASP A 1 88 ? 2.493 -17.099 -4.406 1.00 52.47 88 ASP A C 1
ATOM 699 O O . ASP A 1 88 ? 3.395 -17.313 -3.596 1.00 52.47 88 ASP A O 1
ATOM 703 N N . SER A 1 89 ? 2.694 -16.302 -5.465 1.00 48.56 89 SER A N 1
ATOM 704 C CA . SER A 1 89 ? 3.917 -15.512 -5.676 1.00 48.56 89 SER A CA 1
ATOM 705 C C . SER A 1 89 ? 4.128 -14.433 -4.608 1.00 48.56 89 SER A C 1
ATOM 707 O O . SER A 1 89 ? 5.243 -13.949 -4.435 1.00 48.56 89 SER A O 1
ATOM 709 N N . LEU A 1 90 ? 3.070 -14.057 -3.888 1.00 53.22 90 LEU A N 1
ATOM 710 C CA . LEU A 1 90 ? 3.089 -13.002 -2.884 1.00 53.22 90 LEU A CA 1
ATOM 711 C C . LEU A 1 90 ? 3.588 -13.581 -1.556 1.00 53.22 90 LEU A C 1
ATOM 713 O O . LEU A 1 90 ? 2.860 -14.290 -0.856 1.00 53.22 90 LEU A O 1
ATOM 717 N N . ARG A 1 91 ? 4.857 -13.325 -1.216 1.00 53.50 91 ARG A N 1
ATOM 718 C CA . ARG A 1 91 ? 5.465 -13.875 0.007 1.00 53.50 91 ARG A CA 1
ATOM 719 C C . ARG A 1 91 ? 4.696 -13.391 1.245 1.00 53.50 91 ARG A C 1
ATOM 721 O O . ARG A 1 91 ? 4.456 -12.190 1.370 1.00 53.50 91 ARG A O 1
ATOM 728 N N . PRO A 1 92 ? 4.390 -14.272 2.217 1.00 50.69 92 PRO A N 1
ATOM 729 C CA . PRO A 1 92 ? 3.877 -13.838 3.507 1.00 50.69 92 PRO A CA 1
ATOM 730 C C . PRO A 1 92 ? 4.842 -12.824 4.129 1.00 50.69 92 PRO A C 1
ATOM 732 O O . PRO A 1 92 ? 6.025 -13.105 4.319 1.00 50.69 92 PRO A O 1
ATOM 735 N N . PHE A 1 93 ? 4.318 -11.646 4.464 1.00 52.22 93 PHE A N 1
ATOM 736 C CA . PHE A 1 93 ? 5.058 -10.516 5.035 1.00 52.22 93 PHE A CA 1
ATOM 737 C C . PHE A 1 93 ? 5.793 -10.844 6.353 1.00 52.22 93 PHE A C 1
ATOM 739 O O . PHE A 1 93 ? 6.732 -10.147 6.738 1.00 52.22 93 PHE A O 1
ATOM 746 N N . ALA A 1 94 ? 5.402 -11.928 7.025 1.00 46.78 94 ALA A N 1
ATOM 747 C CA . ALA A 1 94 ? 5.597 -12.185 8.449 1.00 46.78 94 ALA A CA 1
ATOM 748 C C . ALA A 1 94 ? 7.040 -12.444 8.948 1.00 46.78 94 ALA A C 1
ATOM 750 O O . ALA A 1 94 ? 7.196 -12.988 10.036 1.00 46.78 94 ALA A O 1
ATOM 751 N N . GLY A 1 95 ? 8.110 -12.075 8.233 1.00 44.19 95 GLY A N 1
ATOM 752 C CA . GLY A 1 95 ? 9.437 -12.195 8.860 1.00 44.19 95 GLY A CA 1
ATOM 753 C C . GLY A 1 95 ? 10.667 -11.653 8.140 1.00 44.19 95 GLY A C 1
ATOM 754 O O . GLY A 1 95 ? 11.686 -11.443 8.792 1.00 44.19 95 GLY A O 1
ATOM 755 N N . THR A 1 96 ? 10.634 -11.400 6.830 1.00 47.78 96 THR A N 1
ATOM 756 C CA . THR A 1 96 ? 11.866 -11.036 6.094 1.00 47.78 96 THR A CA 1
ATOM 757 C C . THR A 1 96 ? 12.087 -9.534 5.925 1.00 47.78 96 THR A C 1
ATOM 759 O O . THR A 1 96 ? 13.231 -9.098 5.825 1.00 47.78 96 THR A O 1
ATOM 762 N N . VAL A 1 97 ? 11.027 -8.719 5.915 1.00 51.69 97 VAL A N 1
ATOM 763 C CA . VAL A 1 97 ? 11.137 -7.262 5.682 1.00 51.69 97 VAL A CA 1
ATOM 764 C C . VAL A 1 97 ? 11.334 -6.479 6.985 1.00 51.69 97 VAL A C 1
ATOM 766 O O . VAL A 1 97 ? 11.935 -5.402 6.969 1.00 51.69 97 VAL A O 1
ATOM 769 N N . GLU A 1 98 ? 10.891 -7.023 8.123 1.00 53.72 98 GLU A N 1
ATOM 770 C CA . GLU A 1 98 ? 10.804 -6.271 9.380 1.00 53.72 98 GLU A CA 1
ATOM 771 C C . GLU A 1 98 ? 12.146 -5.862 9.993 1.00 53.72 98 GLU A C 1
ATOM 773 O O . GLU A 1 98 ? 12.163 -4.892 10.744 1.00 53.72 98 GLU A O 1
ATOM 778 N N . MET A 1 99 ? 13.278 -6.491 9.646 1.00 49.56 99 MET A N 1
ATOM 779 C CA . MET A 1 99 ? 14.518 -6.233 10.394 1.00 49.56 99 MET A CA 1
ATOM 780 C C . MET A 1 99 ? 15.562 -5.352 9.691 1.00 49.56 99 MET A C 1
ATOM 782 O O . MET A 1 99 ? 16.383 -4.767 10.394 1.00 49.56 99 MET A O 1
ATOM 786 N N . ARG A 1 100 ? 15.572 -5.226 8.346 1.00 54.59 100 ARG A N 1
ATOM 787 C CA . ARG A 1 100 ? 16.621 -4.470 7.598 1.00 54.59 100 ARG A CA 1
ATOM 788 C C . ARG A 1 100 ? 16.210 -3.872 6.234 1.00 54.59 100 ARG A C 1
ATOM 790 O O . ARG A 1 100 ? 17.080 -3.428 5.489 1.00 54.59 100 ARG A O 1
ATOM 797 N N . GLY A 1 101 ? 14.925 -3.884 5.868 1.00 65.62 101 GLY A N 1
ATOM 798 C CA . GLY A 1 101 ? 14.471 -3.393 4.558 1.00 65.62 101 GLY A CA 1
ATOM 799 C C . GLY A 1 101 ? 14.483 -1.863 4.428 1.00 65.62 101 GLY A C 1
ATOM 800 O O . GLY A 1 101 ? 14.295 -1.145 5.409 1.00 65.62 101 GLY A O 1
ATOM 801 N N . TYR A 1 102 ? 14.650 -1.352 3.206 1.00 81.81 102 TYR A N 1
ATOM 802 C CA . TYR A 1 102 ? 14.469 0.074 2.902 1.00 81.81 102 TYR A CA 1
ATOM 803 C C . TYR A 1 102 ? 13.022 0.522 3.181 1.00 81.81 102 TYR A C 1
ATOM 805 O O . TYR A 1 102 ? 12.098 -0.289 3.099 1.00 81.81 102 TYR A O 1
ATOM 813 N N . THR A 1 103 ? 12.788 1.817 3.433 1.00 84.44 103 THR A N 1
ATOM 814 C CA . THR A 1 103 ? 11.433 2.389 3.614 1.00 84.44 103 THR A CA 1
ATOM 815 C C . THR A 1 103 ? 10.499 2.027 2.453 1.00 84.44 103 THR A C 1
ATOM 817 O O . THR A 1 103 ? 9.350 1.664 2.680 1.00 84.44 103 THR A O 1
ATOM 820 N N . ALA A 1 104 ? 11.034 1.990 1.227 1.00 82.50 104 ALA A N 1
ATOM 821 C CA . ALA A 1 104 ? 10.319 1.568 0.019 1.00 82.50 104 ALA A CA 1
ATOM 822 C C . ALA A 1 104 ? 9.836 0.106 0.016 1.00 82.50 104 ALA A C 1
ATOM 824 O O . ALA A 1 104 ? 8.994 -0.251 -0.799 1.00 82.50 104 ALA A O 1
ATOM 825 N N . MET A 1 105 ? 10.349 -0.730 0.919 1.00 85.88 105 MET A N 1
ATOM 826 C CA . MET A 1 105 ? 9.861 -2.091 1.154 1.00 85.88 105 MET A CA 1
ATOM 827 C C . MET A 1 105 ? 8.963 -2.141 2.388 1.00 85.88 105 MET A C 1
ATOM 829 O O . MET A 1 105 ? 7.907 -2.763 2.362 1.00 85.88 105 MET A O 1
ATOM 833 N N . ARG A 1 106 ? 9.379 -1.475 3.474 1.00 85.94 106 ARG A N 1
ATOM 834 C CA . ARG A 1 106 ? 8.695 -1.526 4.774 1.00 85.94 106 ARG A CA 1
ATOM 835 C C . ARG A 1 106 ? 7.306 -0.901 4.725 1.00 85.94 106 ARG A C 1
ATOM 837 O O . ARG A 1 106 ? 6.374 -1.501 5.253 1.00 85.94 106 ARG A O 1
ATOM 844 N N . VAL A 1 107 ? 7.166 0.272 4.102 1.00 89.88 107 VAL A N 1
ATOM 845 C CA . VAL A 1 107 ? 5.880 0.979 4.073 1.00 89.88 107 VAL A CA 1
ATOM 846 C C . VAL A 1 107 ? 4.841 0.196 3.269 1.00 89.88 107 VAL A C 1
ATOM 848 O O . VAL A 1 107 ? 3.835 -0.176 3.869 1.00 89.88 107 VAL A O 1
ATOM 851 N N . PRO A 1 108 ? 5.071 -0.176 1.991 1.00 90.38 108 PRO A N 1
ATOM 852 C CA . PRO A 1 108 ? 4.072 -0.926 1.224 1.00 90.38 108 PRO A CA 1
ATOM 853 C C . PRO A 1 108 ? 3.686 -2.254 1.873 1.00 90.38 108 PRO A C 1
ATOM 855 O O . PRO A 1 108 ? 2.526 -2.647 1.858 1.00 90.38 108 PRO A O 1
ATOM 858 N N . ALA A 1 109 ? 4.643 -2.927 2.506 1.00 87.56 109 ALA A N 1
ATOM 859 C CA . ALA A 1 109 ? 4.389 -4.213 3.123 1.00 87.56 109 ALA A CA 1
ATOM 860 C C . ALA A 1 109 ? 3.537 -4.105 4.409 1.00 87.56 109 ALA A C 1
ATOM 862 O O . ALA A 1 109 ? 2.644 -4.922 4.636 1.00 87.56 109 ALA A O 1
ATOM 863 N N . ARG A 1 110 ? 3.713 -3.036 5.199 1.00 90.75 110 ARG A N 1
ATOM 864 C CA . ARG A 1 110 ? 2.780 -2.695 6.288 1.00 90.75 110 ARG A CA 1
ATOM 865 C C . ARG A 1 110 ? 1.408 -2.278 5.763 1.00 90.75 110 ARG A C 1
ATOM 867 O O . ARG A 1 110 ? 0.405 -2.664 6.355 1.00 90.75 110 ARG A O 1
ATOM 874 N N . MET A 1 111 ? 1.355 -1.560 4.639 1.00 92.44 111 MET A N 1
ATOM 875 C CA . MET A 1 111 ? 0.091 -1.187 3.994 1.00 92.44 111 MET A CA 1
ATOM 876 C C . MET A 1 111 ? -0.695 -2.416 3.532 1.00 92.44 111 MET A C 1
ATOM 878 O O . MET A 1 111 ? -1.884 -2.509 3.818 1.00 92.44 111 MET A O 1
ATOM 882 N N . ILE A 1 112 ? -0.033 -3.402 2.915 1.00 91.06 112 ILE A N 1
ATOM 883 C CA . ILE A 1 112 ? -0.636 -4.701 2.573 1.00 91.06 112 ILE A CA 1
ATOM 884 C C . ILE A 1 112 ? -1.285 -5.327 3.805 1.00 91.06 112 ILE A C 1
ATOM 886 O O . ILE A 1 112 ? -2.460 -5.693 3.766 1.00 91.06 112 ILE A O 1
ATOM 890 N N . ARG A 1 113 ? -0.539 -5.416 4.912 1.00 90.31 113 ARG A N 1
ATOM 891 C CA . ARG A 1 113 ? -1.055 -6.007 6.147 1.00 90.31 113 ARG A CA 1
ATOM 892 C C . ARG A 1 113 ? -2.237 -5.214 6.710 1.00 90.31 113 ARG A C 1
ATOM 894 O O . ARG A 1 113 ? -3.201 -5.821 7.168 1.00 90.31 113 ARG A O 1
ATOM 901 N N . GLY A 1 114 ? -2.197 -3.885 6.631 1.00 92.62 114 GLY A N 1
ATOM 902 C CA . GLY A 1 114 ? -3.319 -3.021 6.996 1.00 92.62 114 GLY A CA 1
ATOM 903 C C . GLY A 1 114 ? -4.580 -3.321 6.181 1.00 92.62 114 GLY A C 1
ATOM 904 O O . GLY A 1 114 ? -5.656 -3.474 6.757 1.00 92.62 114 GLY A O 1
ATOM 905 N N . VAL A 1 115 ? -4.455 -3.492 4.859 1.00 91.94 115 VAL A N 1
ATOM 906 C CA . VAL A 1 115 ? -5.587 -3.851 3.985 1.00 91.94 115 VAL A CA 1
ATOM 907 C C . VAL A 1 115 ? -6.133 -5.239 4.313 1.00 91.94 115 VAL A C 1
ATOM 909 O O . VAL A 1 115 ? -7.348 -5.401 4.394 1.00 91.94 115 VAL A O 1
ATOM 912 N N . GLU A 1 116 ? -5.273 -6.232 4.553 1.00 90.94 116 GLU A N 1
ATOM 913 C CA . GLU A 1 116 ? -5.712 -7.568 4.982 1.00 90.94 116 GLU A CA 1
ATOM 914 C C . GLU A 1 116 ? -6.552 -7.509 6.254 1.00 90.94 116 GLU A C 1
ATOM 916 O O . GLU A 1 116 ? -7.614 -8.123 6.327 1.00 90.94 116 GLU A O 1
ATOM 921 N N . CYS A 1 117 ? -6.087 -6.764 7.254 1.00 92.31 117 CYS A N 1
ATOM 922 C CA . CYS A 1 117 ? -6.804 -6.625 8.513 1.00 92.31 117 CYS A CA 1
ATOM 923 C C . CYS A 1 117 ? -8.130 -5.879 8.306 1.00 92.31 117 CYS A C 1
ATOM 92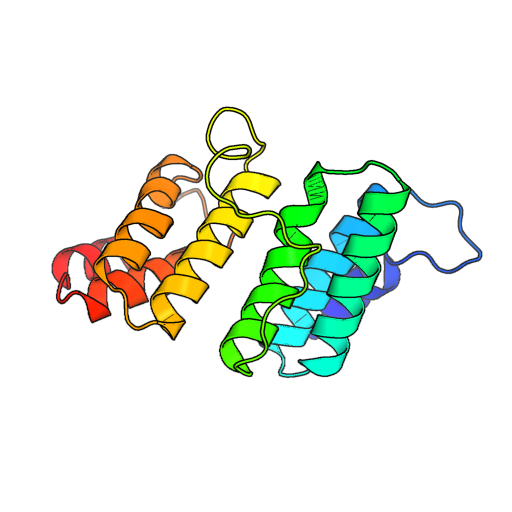5 O O . CYS A 1 117 ? -9.163 -6.314 8.806 1.00 92.31 117 CYS A O 1
ATOM 927 N N . LYS A 1 118 ? -8.133 -4.825 7.478 1.00 91.50 118 LYS A N 1
ATOM 928 C CA . LYS A 1 118 ? -9.336 -4.066 7.107 1.00 91.50 118 LYS A CA 1
ATOM 929 C C . LYS A 1 118 ? -10.395 -4.948 6.436 1.00 91.50 118 LYS A C 1
ATOM 931 O O . LYS A 1 118 ? -11.549 -4.916 6.846 1.00 91.50 118 LYS A O 1
ATOM 936 N N . VAL A 1 119 ? -10.014 -5.768 5.455 1.00 92.19 119 VAL A N 1
ATOM 937 C CA . VAL A 1 119 ? -10.940 -6.679 4.754 1.00 92.19 119 VAL A CA 1
ATOM 938 C C . VAL A 1 119 ? -11.484 -7.770 5.681 1.00 92.19 119 VAL A C 1
ATOM 940 O O . VAL A 1 119 ? -12.641 -8.160 5.553 1.00 92.19 119 VAL A O 1
ATOM 943 N N . ASN A 1 120 ? -10.686 -8.222 6.651 1.00 90.62 120 ASN A N 1
ATOM 944 C CA . ASN A 1 120 ? -11.099 -9.223 7.638 1.00 90.62 120 ASN A CA 1
ATOM 945 C C . ASN A 1 120 ? -11.798 -8.635 8.876 1.00 90.62 120 ASN A C 1
ATOM 947 O O . ASN A 1 120 ? -12.156 -9.392 9.776 1.00 90.62 120 ASN A O 1
ATOM 951 N N . ASN A 1 121 ? -11.990 -7.312 8.935 1.00 91.12 121 ASN A N 1
ATOM 952 C CA . ASN A 1 121 ? -12.519 -6.607 10.104 1.00 91.12 121 ASN A CA 1
ATOM 953 C C . ASN A 1 121 ? -11.727 -6.898 11.403 1.00 91.12 121 ASN A C 1
ATOM 955 O O . ASN A 1 121 ? -12.302 -7.029 12.480 1.00 91.12 121 ASN A O 1
ATOM 959 N N . ASP A 1 122 ? -10.403 -7.020 11.285 1.00 92.81 122 ASP A N 1
ATOM 960 C CA . ASP A 1 122 ? -9.448 -7.194 12.385 1.00 92.81 122 ASP A CA 1
ATOM 961 C C . ASP A 1 122 ? -8.864 -5.826 12.774 1.00 92.81 122 ASP A C 1
ATOM 963 O O . ASP A 1 122 ? -7.853 -5.379 12.224 1.00 92.81 122 ASP A O 1
ATOM 967 N N . GLN A 1 123 ? -9.528 -5.108 13.686 1.00 91.94 123 GLN A N 1
ATOM 968 C CA . GLN A 1 123 ? -9.089 -3.758 14.061 1.00 91.94 123 GLN A CA 1
ATOM 969 C C . GLN A 1 123 ? -7.738 -3.762 14.790 1.00 91.94 123 GLN A C 1
ATOM 971 O O . GLN A 1 123 ? -6.877 -2.928 14.500 1.00 91.94 123 GLN A O 1
ATOM 976 N N . GLU A 1 124 ? -7.530 -4.705 15.712 1.00 92.06 124 GLU A N 1
ATOM 977 C CA . GLU A 1 124 ? -6.289 -4.808 16.488 1.00 92.06 124 GLU A CA 1
ATOM 978 C C . GLU A 1 124 ? -5.096 -5.143 15.588 1.00 92.06 124 GLU A C 1
ATOM 980 O O . GLU A 1 124 ? -4.047 -4.498 15.682 1.00 92.06 124 GLU A O 1
ATOM 985 N N . GLY A 1 125 ? -5.263 -6.086 14.657 1.00 90.81 125 GLY A N 1
ATOM 986 C CA . GLY A 1 125 ? -4.252 -6.414 13.656 1.00 90.81 125 GLY A CA 1
ATOM 987 C C . GLY A 1 125 ? -3.949 -5.244 12.722 1.00 90.81 125 GLY A C 1
ATOM 988 O O . GLY A 1 125 ? -2.782 -5.006 12.399 1.00 90.81 125 GLY A O 1
ATOM 989 N N . GLY A 1 126 ? -4.968 -4.468 12.338 1.00 92.38 126 GLY A N 1
ATOM 990 C CA . GLY A 1 126 ? -4.807 -3.265 11.519 1.00 92.38 126 GLY A CA 1
ATOM 991 C C . GLY A 1 126 ? -3.965 -2.198 12.219 1.00 92.38 126 GLY A C 1
ATOM 992 O O . GLY A 1 126 ? -3.008 -1.680 11.639 1.00 92.38 126 GLY A O 1
ATOM 993 N N . LEU A 1 127 ? -4.255 -1.927 13.494 1.00 94.69 127 LEU A N 1
ATOM 994 C CA . LEU A 1 127 ? -3.461 -1.013 14.315 1.00 94.69 127 LEU A CA 1
ATOM 995 C C . LEU A 1 127 ? -2.029 -1.519 14.503 1.00 94.69 127 LEU A C 1
ATOM 997 O O . LEU A 1 127 ? -1.083 -0.764 14.285 1.00 94.69 127 LEU A O 1
ATOM 1001 N N . ALA A 1 128 ? -1.845 -2.796 14.842 1.00 92.00 128 ALA A N 1
ATOM 1002 C CA . ALA A 1 128 ? -0.519 -3.389 15.008 1.00 92.00 128 ALA A CA 1
ATOM 1003 C C . ALA A 1 128 ? 0.325 -3.312 13.719 1.00 92.00 128 ALA A C 1
ATOM 1005 O O . ALA A 1 128 ? 1.542 -3.116 13.769 1.00 92.00 128 ALA A O 1
ATOM 1006 N N . ALA A 1 129 ? -0.315 -3.425 12.553 1.00 91.75 129 ALA A N 1
ATOM 1007 C CA . ALA A 1 129 ? 0.346 -3.307 11.261 1.00 91.75 129 ALA A CA 1
ATOM 1008 C C . ALA A 1 129 ? 0.797 -1.872 10.950 1.00 91.75 129 ALA A C 1
ATOM 1010 O O . ALA A 1 129 ? 1.922 -1.672 10.476 1.00 91.75 129 ALA A O 1
ATOM 1011 N N . LEU A 1 130 ? -0.065 -0.885 11.213 1.00 93.12 130 LEU A N 1
ATOM 1012 C CA . LEU A 1 130 ? 0.109 0.493 10.750 1.00 93.12 130 LEU A CA 1
ATOM 1013 C C . LEU A 1 130 ? 0.815 1.404 11.763 1.00 93.12 130 LEU A C 1
ATOM 1015 O O . LEU A 1 130 ? 1.582 2.264 11.341 1.00 93.12 130 LEU A O 1
ATOM 1019 N N . MET A 1 131 ? 0.640 1.202 13.073 1.00 92.50 131 MET A N 1
ATOM 1020 C CA . MET A 1 131 ? 1.242 2.054 14.117 1.00 92.50 131 MET A CA 1
ATOM 1021 C C . MET A 1 131 ? 2.764 2.249 13.970 1.00 92.50 131 ME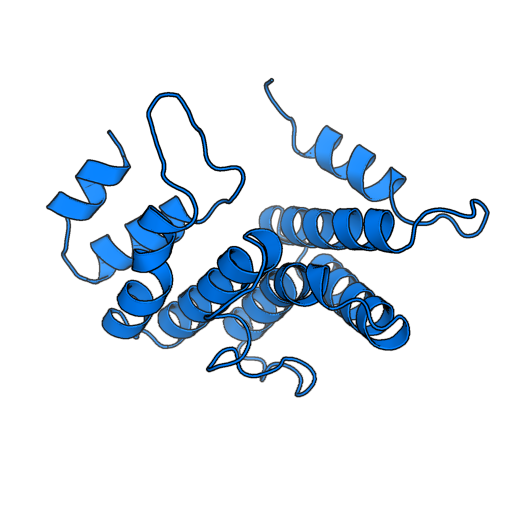T A C 1
ATOM 1023 O O . MET A 1 131 ? 3.226 3.384 14.091 1.00 92.50 131 MET A O 1
ATOM 1027 N N . PRO A 1 132 ? 3.573 1.224 13.623 1.00 90.56 132 PRO A N 1
ATOM 1028 C CA . PRO A 1 132 ? 5.018 1.418 13.462 1.00 90.56 132 PRO A CA 1
ATOM 1029 C C . PRO A 1 132 ? 5.420 2.303 12.267 1.00 90.56 132 PRO A C 1
ATOM 1031 O O . PRO A 1 132 ? 6.607 2.594 12.087 1.00 90.56 132 PRO A O 1
ATOM 1034 N N . LEU A 1 133 ? 4.475 2.719 11.414 1.00 89.62 133 LEU A N 1
ATOM 1035 C CA . LEU A 1 133 ? 4.744 3.673 10.335 1.00 89.62 133 LEU A CA 1
ATOM 1036 C C . LEU A 1 133 ? 5.031 5.080 10.860 1.00 89.62 133 LEU A C 1
ATOM 1038 O O . LEU A 1 133 ? 5.851 5.762 10.251 1.00 89.62 133 LEU A O 1
ATOM 1042 N N . ILE A 1 134 ? 4.492 5.441 12.031 1.00 89.19 134 ILE A N 1
ATOM 1043 C CA . ILE A 1 134 ? 4.787 6.71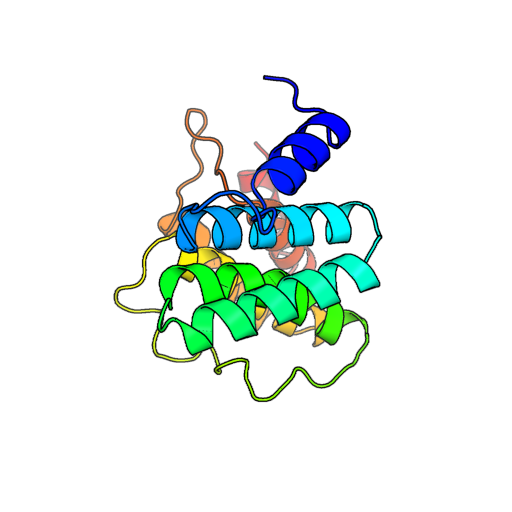0 12.715 1.00 89.19 134 ILE A CA 1
ATOM 1044 C C . ILE A 1 134 ? 6.295 6.857 12.966 1.00 89.19 134 ILE A C 1
ATOM 1046 O O . ILE A 1 134 ? 6.858 7.930 12.789 1.00 89.19 134 ILE A O 1
ATOM 1050 N N . GLU A 1 135 ? 6.975 5.771 13.336 1.00 86.56 135 GLU A N 1
ATOM 1051 C CA . GLU A 1 135 ? 8.427 5.780 13.558 1.00 86.56 135 GLU A CA 1
ATOM 1052 C C . GLU A 1 135 ? 9.225 5.588 12.260 1.00 86.56 135 GLU A C 1
ATOM 1054 O O . GLU A 1 135 ? 10.355 6.056 12.130 1.00 86.56 135 GLU A O 1
ATOM 1059 N N . THR A 1 136 ? 8.660 4.857 11.295 1.00 83.31 136 THR A N 1
ATOM 1060 C CA . THR A 1 136 ? 9.334 4.500 10.034 1.00 83.31 136 THR A CA 1
ATOM 1061 C C . THR A 1 136 ? 9.474 5.684 9.087 1.00 83.31 136 THR A C 1
ATOM 1063 O O . THR A 1 136 ? 10.450 5.757 8.339 1.00 83.31 136 THR A O 1
ATOM 1066 N N . ASP A 1 137 ? 8.490 6.572 9.096 1.00 81.44 137 ASP A N 1
ATOM 1067 C CA . ASP A 1 137 ? 8.421 7.760 8.262 1.00 81.44 137 ASP A CA 1
ATOM 1068 C C . ASP A 1 137 ? 7.695 8.858 9.051 1.00 81.44 137 ASP A C 1
ATOM 1070 O O . ASP A 1 137 ? 6.486 9.042 8.885 1.00 81.44 137 ASP A O 1
ATOM 1074 N N . PRO A 1 138 ? 8.413 9.522 9.980 1.00 76.81 138 PRO A N 1
ATOM 1075 C CA . PRO A 1 138 ? 7.812 10.443 10.930 1.00 76.81 138 PRO A CA 1
ATOM 1076 C C . PRO A 1 138 ? 7.167 11.605 10.201 1.00 76.81 138 PRO A C 1
ATOM 1078 O O . PRO A 1 138 ? 7.831 12.323 9.455 1.00 76.81 138 PRO A O 1
ATOM 1081 N N . TRP A 1 139 ? 5.881 11.808 10.447 1.00 68.25 139 TRP A N 1
ATOM 1082 C CA . TRP A 1 139 ? 5.186 12.983 9.958 1.00 68.25 139 TRP A CA 1
ATOM 1083 C C . TRP A 1 139 ? 5.484 14.161 10.879 1.00 68.25 139 TRP A C 1
ATOM 1085 O O . TRP A 1 139 ? 5.287 14.084 12.092 1.00 68.25 139 TRP A O 1
ATOM 1095 N N . THR A 1 140 ? 5.997 15.243 10.306 1.00 71.25 140 THR A N 1
ATOM 1096 C CA . THR A 1 140 ? 6.235 16.495 11.024 1.00 71.25 140 THR A CA 1
ATOM 1097 C C . THR A 1 140 ? 5.642 17.645 10.215 1.00 71.25 140 THR A C 1
ATOM 1099 O O . THR A 1 140 ? 5.456 17.494 9.004 1.00 71.25 140 THR A O 1
ATOM 1102 N N . PRO A 1 141 ? 5.380 18.814 10.828 1.00 70.69 141 PRO A N 1
ATOM 1103 C CA . PRO A 1 141 ? 4.900 19.988 10.094 1.00 70.69 141 PRO A CA 1
ATOM 1104 C C . PRO A 1 141 ? 5.777 20.361 8.885 1.00 70.69 141 PRO A C 1
ATOM 1106 O O . PRO A 1 141 ? 5.278 20.885 7.892 1.00 70.69 141 PRO A O 1
ATOM 1109 N N . ASP A 1 142 ? 7.072 20.039 8.950 1.00 77.69 142 ASP A N 1
ATOM 1110 C CA . ASP A 1 142 ? 8.054 20.323 7.901 1.00 77.69 142 ASP A CA 1
ATOM 1111 C C . ASP A 1 142 ? 8.290 19.142 6.936 1.00 77.69 142 ASP A C 1
ATOM 1113 O O . ASP A 1 142 ? 8.997 19.292 5.936 1.00 77.69 142 ASP A O 1
ATOM 1117 N N . HIS A 1 143 ? 7.719 17.963 7.209 1.00 71.81 143 HIS A N 1
ATOM 1118 C CA . HIS A 1 143 ? 7.920 16.742 6.427 1.00 71.81 143 HIS A CA 1
ATOM 1119 C C . HIS A 1 143 ? 6.587 16.067 6.112 1.00 71.81 143 HIS A C 1
ATOM 1121 O O . HIS A 1 143 ? 6.055 15.274 6.891 1.00 71.81 143 HIS A O 1
ATOM 1127 N N . ALA A 1 144 ? 6.069 16.348 4.916 1.00 73.06 144 ALA A N 1
ATOM 1128 C CA . ALA A 1 144 ? 5.000 15.552 4.337 1.00 73.06 144 ALA A CA 1
ATOM 1129 C C . ALA A 1 144 ? 5.569 14.204 3.882 1.00 73.06 144 ALA A C 1
ATOM 1131 O O . ALA A 1 144 ? 6.487 14.150 3.057 1.00 73.06 144 ALA A O 1
ATOM 1132 N N . SER A 1 145 ? 5.000 13.120 4.407 1.00 79.19 145 SER A N 1
ATOM 1133 C CA . SER A 1 145 ? 5.326 11.776 3.953 1.00 79.19 145 SER A CA 1
ATOM 1134 C C . SER A 1 145 ? 5.116 11.663 2.442 1.00 79.19 145 SER A C 1
ATOM 1136 O O . SER A 1 145 ? 4.106 12.100 1.890 1.00 79.19 145 SER A O 1
ATOM 1138 N N . PHE A 1 146 ? 6.068 11.025 1.764 1.00 79.31 146 PHE A N 1
ATOM 1139 C CA . PHE A 1 146 ? 5.882 10.607 0.376 1.00 79.31 146 PHE A CA 1
ATOM 1140 C C . PHE A 1 146 ? 4.824 9.490 0.244 1.00 79.31 146 PHE A C 1
ATOM 1142 O O . PHE A 1 146 ? 4.264 9.272 -0.829 1.00 79.31 146 PHE A O 1
ATOM 1149 N N . TRP A 1 147 ? 4.554 8.767 1.328 1.00 85.94 147 TRP A N 1
ATOM 1150 C CA . TRP A 1 147 ? 3.694 7.597 1.375 1.00 85.94 147 TRP A CA 1
ATOM 1151 C C . TRP A 1 147 ? 2.305 7.945 1.914 1.00 85.94 147 TRP A C 1
ATOM 1153 O O . TRP A 1 147 ? 2.148 8.650 2.901 1.00 85.94 147 TRP A O 1
ATOM 1163 N N . HIS A 1 148 ? 1.265 7.365 1.323 1.00 83.06 148 HIS A N 1
ATOM 1164 C CA . HIS A 1 148 ? -0.117 7.656 1.708 1.00 83.06 148 HIS A CA 1
ATOM 1165 C C . HIS A 1 148 ? -0.636 6.759 2.850 1.00 83.06 148 HIS A C 1
ATOM 1167 O O . HIS A 1 148 ? -1.717 6.184 2.747 1.00 83.06 148 HIS A O 1
ATOM 1173 N N . TRP A 1 149 ? 0.148 6.566 3.917 1.00 90.94 149 TRP A N 1
ATOM 1174 C CA . TRP A 1 149 ? -0.228 5.648 5.004 1.00 90.94 149 TRP A CA 1
ATOM 1175 C C . TRP A 1 149 ? -1.142 6.263 6.068 1.00 90.94 149 TRP A C 1
ATOM 1177 O O . TRP A 1 149 ? -1.872 5.535 6.739 1.00 90.94 149 TRP A O 1
ATOM 1187 N N . GLN A 1 150 ? -1.131 7.589 6.230 1.00 90.25 150 GLN A N 1
ATOM 1188 C CA . GLN A 1 150 ? -1.834 8.259 7.331 1.00 90.25 150 GLN A CA 1
ATOM 1189 C C . GLN A 1 150 ? -3.354 8.065 7.278 1.00 90.25 150 GLN A C 1
ATOM 1191 O O . GLN A 1 150 ? -3.919 7.711 8.312 1.00 90.25 150 GLN A O 1
ATOM 1196 N N . PRO A 1 151 ? -4.035 8.204 6.120 1.00 90.69 151 PRO A N 1
ATOM 1197 C CA . PRO A 1 151 ? -5.484 8.002 6.078 1.00 90.69 151 PRO A CA 1
ATOM 1198 C C . PRO A 1 151 ? -5.899 6.577 6.455 1.00 90.69 151 PRO A C 1
ATOM 1200 O O . PRO A 1 151 ? -6.937 6.393 7.084 1.00 90.69 151 PRO A O 1
ATOM 1203 N N . GLU A 1 152 ? -5.070 5.576 6.145 1.00 92.06 152 GLU A N 1
ATOM 1204 C CA . GLU A 1 152 ? -5.325 4.191 6.553 1.00 92.06 152 GLU A CA 1
ATOM 1205 C C . GLU A 1 152 ? -5.169 4.002 8.066 1.00 92.06 152 GLU A C 1
ATOM 1207 O O . GLU A 1 152 ? -5.980 3.310 8.683 1.00 92.06 152 GLU A O 1
ATOM 1212 N N . LEU A 1 153 ? -4.170 4.643 8.689 1.00 93.62 153 LEU A N 1
ATOM 1213 C CA . LEU A 1 153 ? -4.013 4.599 10.144 1.00 93.62 153 LEU A CA 1
ATOM 1214 C C . LEU A 1 153 ? -5.154 5.334 10.856 1.00 93.62 153 LEU A C 1
ATOM 1216 O O . LEU A 1 153 ? -5.706 4.806 11.816 1.00 93.62 153 LEU A O 1
ATOM 1220 N N . ILE A 1 154 ? -5.540 6.516 10.370 1.00 93.19 154 ILE A N 1
ATOM 1221 C CA . ILE A 1 154 ? -6.679 7.277 10.901 1.00 93.19 154 ILE A CA 1
ATOM 1222 C C . ILE A 1 154 ? -7.953 6.435 10.813 1.00 93.19 154 ILE A C 1
ATOM 1224 O O . ILE A 1 154 ? -8.674 6.310 11.800 1.00 93.19 154 ILE A O 1
ATOM 1228 N N . HIS A 1 155 ? -8.207 5.794 9.669 1.00 92.12 155 HIS A N 1
ATOM 1229 C CA . HIS A 1 155 ? -9.347 4.896 9.511 1.00 92.12 155 HIS A CA 1
ATOM 1230 C C . HIS A 1 155 ? -9.310 3.735 10.518 1.00 92.12 155 HIS A C 1
ATOM 1232 O O . HIS A 1 155 ? -10.327 3.442 11.144 1.00 92.12 155 HIS A O 1
ATOM 1238 N N . ALA A 1 156 ? -8.148 3.107 10.727 1.00 94.06 156 ALA A N 1
ATOM 1239 C CA . ALA A 1 156 ? -7.992 2.038 11.713 1.00 94.06 156 ALA A CA 1
ATOM 1240 C C . ALA A 1 156 ? -8.220 2.520 13.160 1.00 94.06 156 ALA A C 1
ATOM 1242 O O . ALA A 1 156 ? -8.868 1.822 13.937 1.00 94.06 156 ALA A O 1
ATOM 1243 N N . LEU A 1 157 ? -7.736 3.715 13.522 1.00 95.06 157 LEU A N 1
ATOM 1244 C CA . LEU A 1 157 ? -7.952 4.323 14.841 1.00 95.06 157 LEU A CA 1
ATOM 1245 C C . LEU A 1 157 ? -9.429 4.638 15.083 1.00 95.06 157 LEU A C 1
ATOM 1247 O O . LEU A 1 157 ? -9.955 4.309 16.143 1.00 95.06 157 LEU A O 1
ATOM 1251 N N . VAL A 1 158 ? -10.115 5.208 14.090 1.00 94.56 158 VAL A N 1
ATOM 1252 C CA . VAL A 1 158 ? -11.557 5.483 14.164 1.00 94.56 158 VAL A CA 1
ATOM 1253 C C . VAL A 1 158 ? -12.355 4.184 14.287 1.00 94.56 158 VAL A C 1
ATOM 1255 O O . VAL A 1 158 ? -13.235 4.089 15.137 1.00 94.56 158 VAL A O 1
ATOM 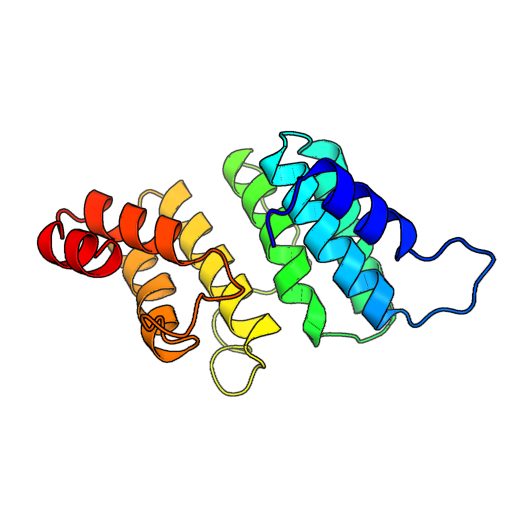1258 N N . ALA A 1 159 ? -12.023 3.157 13.499 1.00 91.69 159 ALA A N 1
ATOM 1259 C CA . ALA A 1 159 ? -12.677 1.848 13.578 1.00 91.69 159 ALA A CA 1
ATOM 1260 C C . ALA A 1 159 ? -12.469 1.144 14.935 1.00 91.69 159 ALA A C 1
ATOM 1262 O O . ALA A 1 159 ? -13.270 0.285 15.304 1.00 91.69 159 ALA A O 1
ATOM 1263 N N . ALA A 1 160 ? -11.411 1.508 15.664 1.00 92.69 160 ALA A N 1
ATOM 1264 C CA . ALA A 1 160 ? -11.088 1.020 17.001 1.00 92.69 160 ALA A CA 1
ATOM 1265 C C . ALA A 1 160 ? -11.560 1.951 18.139 1.00 92.69 160 ALA A C 1
ATOM 1267 O O . ALA A 1 160 ? -11.163 1.740 19.281 1.00 92.69 160 ALA A O 1
ATOM 1268 N N . ASP A 1 161 ? -12.366 2.979 17.841 1.00 94.25 161 ASP A N 1
ATOM 1269 C CA . ASP A 1 161 ? -12.865 3.977 18.806 1.00 94.25 161 ASP A CA 1
ATOM 1270 C C . ASP A 1 161 ? -11.757 4.784 19.526 1.00 94.25 161 ASP A C 1
ATOM 1272 O O . ASP A 1 161 ? -11.923 5.285 20.636 1.00 94.25 161 ASP A O 1
ATOM 1276 N N . ARG A 1 162 ? -10.593 4.950 18.882 1.00 94.31 162 ARG A N 1
ATOM 1277 C CA . ARG A 1 162 ? -9.442 5.729 19.383 1.00 94.31 162 ARG A CA 1
ATOM 1278 C C . ARG A 1 162 ? -9.435 7.140 18.788 1.00 94.31 162 ARG A C 1
ATOM 1280 O O . ARG A 1 162 ? -8.495 7.538 18.100 1.00 94.31 162 ARG A O 1
ATOM 1287 N N . LEU A 1 163 ? -10.517 7.885 19.017 1.00 93.69 163 LEU A N 1
ATOM 1288 C CA . LEU A 1 163 ? -10.783 9.165 18.342 1.00 93.69 163 LEU A CA 1
ATOM 1289 C C . LEU A 1 163 ? -9.768 10.266 18.679 1.00 93.69 163 LEU A C 1
ATOM 1291 O O . LEU A 1 163 ? -9.367 11.005 17.783 1.00 93.69 163 LEU A O 1
ATOM 1295 N N . ASP A 1 164 ? -9.311 10.342 19.930 1.00 93.31 164 ASP A N 1
ATOM 1296 C CA . ASP A 1 164 ? -8.326 11.349 20.351 1.00 93.31 164 ASP A CA 1
ATOM 1297 C C . ASP A 1 164 ? -6.985 11.170 19.619 1.00 93.31 164 ASP A C 1
ATOM 1299 O O . ASP A 1 164 ? -6.360 12.131 19.170 1.00 93.31 164 ASP A O 1
ATOM 1303 N N . GLU A 1 165 ? -6.566 9.919 19.427 1.00 91.50 165 GLU A N 1
ATOM 1304 C CA . GLU A 1 165 ? -5.351 9.597 18.678 1.00 91.50 165 GLU A CA 1
ATOM 1305 C C . GLU A 1 165 ? -5.516 9.883 17.185 1.00 91.50 165 GLU A C 1
ATOM 1307 O O . GLU A 1 165 ? -4.599 10.410 16.556 1.00 91.50 165 GLU A O 1
ATOM 1312 N N . ALA A 1 166 ? -6.693 9.596 16.622 1.00 91.44 166 ALA A N 1
ATOM 1313 C CA . ALA A 1 166 ? -7.002 9.924 15.235 1.00 91.44 166 ALA A CA 1
ATOM 1314 C C . ALA A 1 166 ? -6.963 11.443 14.987 1.00 91.44 166 ALA A C 1
ATOM 1316 O O . ALA A 1 166 ? -6.383 11.878 13.993 1.00 91.44 166 ALA A O 1
ATOM 1317 N N . ALA A 1 167 ? -7.520 12.244 15.903 1.00 89.12 167 ALA A N 1
ATOM 1318 C CA . ALA A 1 167 ? -7.516 13.704 15.811 1.00 89.12 167 ALA A CA 1
ATOM 1319 C C . ALA A 1 167 ? -6.089 14.275 15.814 1.00 89.12 167 ALA A C 1
ATOM 1321 O O . ALA A 1 167 ? -5.765 15.126 14.987 1.00 89.12 167 ALA A O 1
ATOM 1322 N N . SER A 1 168 ? -5.209 13.730 16.659 1.00 87.12 168 SER A N 1
ATOM 1323 C CA . SER A 1 168 ? -3.807 14.165 16.755 1.00 87.12 168 SER A CA 1
ATOM 1324 C C . SER A 1 168 ? -2.988 13.979 15.468 1.00 87.12 168 SER A C 1
ATOM 1326 O O . SER A 1 168 ? -1.943 14.600 15.314 1.00 87.12 168 SER A O 1
ATOM 1328 N N . LEU A 1 169 ? -3.451 13.130 14.542 1.00 81.81 169 LEU A N 1
ATOM 1329 C CA . LEU A 1 169 ? -2.812 12.890 13.241 1.00 81.81 169 LEU A CA 1
ATOM 1330 C C . LEU A 1 169 ? -3.364 13.780 12.119 1.00 81.81 169 LEU A C 1
ATOM 1332 O O . LEU A 1 169 ? -2.896 13.687 10.984 1.00 81.81 169 LEU A O 1
ATOM 1336 N N . THR A 1 170 ? -4.385 14.588 12.404 1.00 74.44 170 THR A N 1
ATOM 1337 C CA . THR A 1 170 ? -5.015 15.495 11.432 1.00 74.44 170 THR A CA 1
ATOM 1338 C C . THR A 1 170 ? -4.711 16.972 11.680 1.00 74.44 170 THR A C 1
ATOM 1340 O O . THR A 1 170 ? -4.959 17.781 10.785 1.00 74.44 170 THR A O 1
ATOM 1343 N N . GLU A 1 171 ? -4.190 17.304 12.865 1.00 59.84 171 GLU A N 1
ATOM 1344 C CA . GLU A 1 171 ? -3.743 18.647 13.275 1.00 59.84 171 GLU A CA 1
ATOM 1345 C C . GLU A 1 171 ? -2.284 18.909 12.880 1.00 59.84 171 GLU A C 1
ATOM 1347 O O . GLU A 1 171 ? -2.005 20.044 12.425 1.00 59.84 171 GLU A O 1
#